Protein AF-A0A8D8FZ64-F1 (afdb_monomer_lite)

Structure (mmCIF, N/CA/C/O backbone):
data_AF-A0A8D8FZ64-F1
#
_entry.id   AF-A0A8D8FZ64-F1
#
loop_
_atom_site.group_PDB
_atom_site.id
_atom_site.type_symbol
_atom_site.label_atom_id
_atom_site.label_alt_id
_atom_site.label_comp_id
_atom_site.label_asym_id
_atom_site.label_entity_id
_atom_site.label_seq_id
_atom_site.pdbx_PDB_ins_code
_atom_site.Cartn_x
_atom_site.Cartn_y
_atom_site.Cartn_z
_atom_site.occupancy
_atom_site.B_iso_or_equiv
_atom_site.auth_seq_id
_atom_site.auth_comp_id
_atom_site.auth_asym_id
_atom_site.auth_atom_id
_atom_site.pdbx_PDB_model_num
ATOM 1 N N . MET A 1 1 ? -64.919 11.062 -60.524 1.00 50.34 1 MET A N 1
ATOM 2 C CA . MET A 1 1 ? -63.718 11.618 -59.864 1.00 50.34 1 MET A CA 1
ATOM 3 C C . MET A 1 1 ? -62.685 10.494 -59.751 1.00 50.34 1 MET A C 1
ATOM 5 O O . MET A 1 1 ? -62.795 9.665 -58.860 1.00 50.34 1 MET A O 1
ATOM 9 N N . LYS A 1 2 ? -61.794 10.337 -60.744 1.00 53.62 2 LYS A N 1
ATOM 10 C CA . LYS A 1 2 ? -60.829 9.220 -60.791 1.00 53.62 2 LYS A CA 1
ATOM 11 C C . LYS A 1 2 ? -59.649 9.558 -59.879 1.00 53.62 2 LYS A C 1
ATOM 13 O O . LYS A 1 2 ? -58.814 10.378 -60.246 1.00 53.62 2 LYS A O 1
ATOM 18 N N . LEU A 1 3 ? -59.607 8.970 -58.686 1.00 57.91 3 LEU A N 1
ATOM 19 C CA . LEU A 1 3 ? -58.434 9.055 -57.818 1.00 57.91 3 LEU A CA 1
ATOM 20 C C . LEU A 1 3 ? -57.277 8.340 -58.530 1.00 57.91 3 LEU A C 1
ATOM 22 O O . LEU A 1 3 ? -57.371 7.160 -58.863 1.00 57.91 3 LEU A O 1
ATOM 26 N N . ASN A 1 4 ? -56.224 9.090 -58.858 1.00 67.19 4 ASN A N 1
ATOM 27 C CA . ASN A 1 4 ? -55.071 8.575 -59.586 1.00 67.19 4 ASN A CA 1
ATOM 28 C C . ASN A 1 4 ? -54.330 7.561 -58.707 1.00 67.19 4 ASN A C 1
ATOM 30 O O . ASN A 1 4 ? -53.613 7.952 -57.790 1.00 67.19 4 ASN A O 1
ATOM 34 N N . LEU A 1 5 ? -54.471 6.270 -59.023 1.00 68.69 5 LEU A N 1
ATOM 35 C CA . LEU A 1 5 ? -53.880 5.140 -58.293 1.00 68.69 5 LEU A CA 1
ATOM 36 C C . LEU A 1 5 ? -52.376 5.325 -58.024 1.00 68.69 5 LEU A C 1
ATOM 38 O O . LEU A 1 5 ? -51.895 4.996 -56.947 1.00 68.69 5 LEU A O 1
ATOM 42 N N . ARG A 1 6 ? -51.662 5.947 -58.973 1.00 72.38 6 ARG A N 1
ATOM 43 C CA . ARG A 1 6 ? -50.235 6.291 -58.856 1.00 72.38 6 ARG A CA 1
ATOM 44 C C . ARG A 1 6 ? -49.946 7.306 -57.745 1.00 72.38 6 ARG A C 1
ATOM 46 O O . ARG A 1 6 ? -48.933 7.187 -57.067 1.00 72.38 6 ARG A O 1
ATOM 53 N N . SER A 1 7 ? -50.843 8.273 -57.549 1.00 75.12 7 SER A N 1
ATOM 54 C CA . SER A 1 7 ? -50.745 9.282 -56.489 1.00 75.12 7 SER A CA 1
ATOM 55 C C . SER A 1 7 ? -51.058 8.688 -55.119 1.00 75.12 7 SER A C 1
ATOM 57 O O . SER A 1 7 ? -50.481 9.105 -54.122 1.00 75.12 7 SER A O 1
ATOM 59 N N . THR A 1 8 ? -51.961 7.709 -55.049 1.00 80.62 8 THR A N 1
ATOM 60 C CA . THR A 1 8 ? -52.274 7.021 -53.791 1.00 80.62 8 THR A CA 1
ATOM 61 C C . THR A 1 8 ? -51.115 6.118 -53.372 1.00 80.62 8 THR A C 1
ATOM 63 O O . THR A 1 8 ? -50.715 6.138 -52.213 1.00 80.62 8 THR A O 1
ATOM 66 N N . THR A 1 9 ? -50.499 5.400 -54.318 1.00 83.44 9 THR A N 1
ATOM 67 C CA . THR A 1 9 ? -49.335 4.546 -54.032 1.00 83.44 9 THR A CA 1
ATOM 68 C C . THR A 1 9 ? -48.115 5.334 -53.568 1.00 83.44 9 THR A C 1
ATOM 70 O O . THR A 1 9 ? -47.432 4.892 -52.647 1.00 83.44 9 THR A O 1
ATOM 73 N N . THR A 1 10 ? -47.843 6.507 -54.150 1.00 85.06 10 THR A N 1
ATOM 74 C CA . THR A 1 10 ? -46.714 7.345 -53.716 1.00 85.06 10 THR A CA 1
ATOM 75 C C . THR A 1 10 ? -46.940 7.922 -52.324 1.00 85.06 10 THR A C 1
ATOM 77 O O . THR A 1 10 ? -46.022 7.897 -51.509 1.00 85.06 10 THR A O 1
ATOM 80 N N . VAL A 1 11 ? -48.159 8.368 -52.009 1.00 87.44 11 VAL A N 1
ATOM 81 C CA . VAL A 1 11 ? -48.507 8.850 -50.663 1.00 87.44 11 VAL A CA 1
ATOM 82 C C . VAL A 1 11 ? -48.391 7.726 -49.628 1.00 87.44 11 VAL A C 1
ATOM 84 O O . VAL A 1 11 ? -47.785 7.931 -48.579 1.00 87.44 11 VAL A O 1
ATOM 87 N N . CYS A 1 12 ? -48.878 6.519 -49.930 1.00 85.69 12 CYS A N 1
ATOM 88 C CA . CYS A 1 12 ? -48.728 5.365 -49.038 1.00 85.69 12 CYS A CA 1
ATOM 89 C C . CYS A 1 12 ? -47.256 4.979 -48.808 1.00 85.69 12 CYS A C 1
ATOM 91 O O . CYS A 1 12 ? -46.880 4.684 -47.676 1.00 85.69 12 CYS A O 1
ATOM 93 N N . LEU A 1 13 ? -46.414 5.021 -49.847 1.00 83.50 13 LEU A N 1
ATOM 94 C CA . LEU A 1 13 ? -44.973 4.757 -49.732 1.00 83.50 13 LEU A CA 1
ATOM 95 C C . LEU A 1 13 ? -44.257 5.797 -48.863 1.00 83.50 13 LEU A C 1
ATOM 97 O O . LEU A 1 13 ? -43.436 5.429 -48.028 1.00 83.50 13 LEU A O 1
ATOM 101 N N . LEU A 1 14 ? -44.588 7.082 -49.014 1.00 80.62 14 LEU A N 1
ATOM 102 C CA . LEU A 1 14 ? -44.011 8.147 -48.189 1.00 80.62 14 LEU A CA 1
ATOM 103 C C . LEU A 1 14 ? -44.432 8.021 -46.719 1.00 80.62 14 LEU A C 1
ATOM 105 O O . LEU A 1 14 ? -43.597 8.185 -45.835 1.00 80.62 14 LEU A O 1
ATOM 109 N N . ILE A 1 15 ? -45.689 7.658 -46.446 1.00 81.75 15 ILE A N 1
ATOM 110 C CA . ILE A 1 15 ? -46.172 7.408 -45.079 1.00 81.75 15 ILE A CA 1
ATOM 111 C C . ILE A 1 15 ? -45.450 6.205 -44.460 1.00 81.75 15 ILE A C 1
ATOM 113 O O . ILE A 1 15 ? -45.005 6.283 -43.319 1.00 81.75 15 ILE A O 1
ATOM 117 N N . LEU A 1 16 ? -45.266 5.116 -45.211 1.00 77.06 16 LEU A N 1
ATOM 118 C CA . LEU A 1 16 ? -44.511 3.951 -44.740 1.00 77.06 16 LEU A CA 1
ATOM 119 C C . LEU A 1 16 ? -43.049 4.299 -44.432 1.00 77.06 16 LEU A C 1
ATOM 121 O O . LEU A 1 16 ? -42.530 3.863 -43.410 1.00 77.06 16 LEU A O 1
ATOM 125 N N . LEU A 1 17 ? -42.400 5.128 -45.252 1.00 74.31 17 LEU A N 1
ATOM 126 C CA . LEU A 1 17 ? -41.027 5.580 -44.997 1.00 74.31 17 LEU A CA 1
ATOM 127 C C . LEU A 1 17 ? -40.912 6.428 -43.723 1.00 74.31 17 LEU A C 1
ATOM 129 O O . LEU A 1 17 ? -39.936 6.289 -42.990 1.00 74.31 17 LEU A O 1
ATOM 133 N N . VAL A 1 18 ? -41.916 7.258 -43.426 1.00 73.56 18 VAL A N 1
ATOM 134 C CA . VAL A 1 18 ? -41.963 8.045 -42.182 1.00 73.56 18 VAL A CA 1
ATOM 135 C C . VAL A 1 18 ? -42.205 7.146 -40.964 1.00 73.56 18 VAL A C 1
ATOM 137 O O . VAL A 1 18 ? -41.552 7.325 -39.941 1.00 73.56 18 VAL A O 1
ATOM 140 N N . LEU A 1 19 ? -43.078 6.138 -41.074 1.00 67.94 19 LEU A N 1
ATOM 141 C CA . LEU A 1 19 ? -43.367 5.201 -39.978 1.00 67.94 19 LEU A CA 1
ATOM 142 C C . LEU A 1 19 ? -42.198 4.252 -39.660 1.00 67.94 19 LEU A C 1
ATOM 144 O O . LEU A 1 19 ? -42.064 3.809 -38.522 1.00 67.94 19 LEU A O 1
ATOM 148 N N . VAL A 1 20 ? -41.339 3.952 -40.638 1.00 66.88 20 VAL A N 1
ATOM 149 C CA . VAL A 1 20 ? -40.131 3.122 -40.449 1.00 66.88 20 VAL A CA 1
ATOM 150 C C . VAL A 1 20 ? -38.944 3.949 -39.910 1.00 66.88 20 VAL A C 1
ATOM 152 O O . VAL A 1 20 ? -37.933 3.387 -39.492 1.00 66.88 20 VAL A O 1
ATOM 155 N N . GLY A 1 21 ? -39.056 5.282 -39.876 1.00 61.53 21 GLY A N 1
ATOM 156 C CA . GLY A 1 21 ? -37.941 6.200 -39.633 1.00 61.53 21 GLY A CA 1
ATOM 157 C C . GLY A 1 21 ? -37.506 6.436 -38.182 1.00 61.53 21 GLY A C 1
ATOM 158 O O . GLY A 1 21 ? -36.487 7.094 -37.997 1.00 61.53 21 GLY A O 1
ATOM 159 N N . ASP A 1 22 ? -38.205 5.933 -37.156 1.00 60.56 22 ASP A N 1
ATOM 160 C CA . ASP A 1 22 ? -38.021 6.464 -35.788 1.00 60.56 22 ASP A CA 1
ATOM 161 C C . ASP A 1 22 ? -37.691 5.439 -34.693 1.00 60.56 22 ASP A C 1
ATOM 163 O O . ASP A 1 22 ? -38.096 5.558 -33.537 1.00 60.56 22 ASP A O 1
ATOM 167 N N . SER A 1 23 ? -36.891 4.421 -35.015 1.00 58.78 23 SER A N 1
ATOM 168 C CA . SER A 1 23 ? -36.375 3.498 -33.996 1.00 58.78 23 SER A CA 1
ATOM 169 C C . SER A 1 23 ? -34.854 3.524 -33.875 1.00 58.78 23 SER A C 1
ATOM 171 O O . SER A 1 23 ? -34.212 2.479 -33.757 1.00 58.78 23 SER A O 1
ATOM 173 N N . MET A 1 24 ? -34.248 4.713 -33.826 1.00 58.59 24 MET A N 1
ATOM 174 C CA . MET A 1 24 ? -32.955 4.841 -33.148 1.00 58.59 24 MET A CA 1
ATOM 175 C C . MET A 1 24 ? -33.215 4.881 -31.645 1.00 58.59 24 MET A C 1
ATOM 177 O O . MET A 1 24 ? -33.285 5.935 -31.015 1.00 58.59 24 MET A O 1
ATOM 181 N N . ALA A 1 25 ? -33.387 3.686 -31.076 1.00 56.25 25 ALA A N 1
ATOM 182 C CA . ALA A 1 25 ? -33.400 3.467 -29.643 1.00 56.25 25 ALA A CA 1
ATOM 183 C C . ALA A 1 25 ? -32.185 4.176 -29.035 1.00 56.25 25 ALA A C 1
ATOM 185 O O . ALA A 1 25 ? -31.040 3.750 -29.211 1.00 56.25 25 ALA A O 1
ATOM 186 N N . ARG A 1 26 ? -32.438 5.274 -28.316 1.00 58.62 26 ARG A N 1
ATOM 187 C CA . ARG A 1 26 ? -31.454 5.929 -27.460 1.00 58.62 26 ARG A CA 1
ATOM 188 C C . ARG A 1 26 ? -31.107 4.940 -26.350 1.00 58.62 26 ARG A C 1
ATOM 190 O O . ARG A 1 26 ? -31.663 5.000 -25.259 1.00 58.62 26 ARG A O 1
ATOM 197 N N . ARG A 1 27 ? -30.204 3.993 -26.625 1.00 60.69 27 ARG A N 1
ATOM 198 C CA . ARG A 1 27 ? -29.497 3.249 -25.584 1.00 60.69 27 ARG A CA 1
ATOM 199 C C . ARG A 1 27 ? -28.735 4.299 -24.795 1.00 60.69 27 ARG A C 1
ATOM 201 O O . ARG A 1 27 ? -27.665 4.738 -25.212 1.00 60.69 27 ARG A O 1
ATOM 208 N N . GLY A 1 28 ? -29.337 4.750 -23.696 1.00 57.91 28 GLY A N 1
ATOM 209 C CA . GLY A 1 28 ? -28.666 5.559 -22.697 1.00 57.91 28 GLY A CA 1
ATOM 210 C C . GLY A 1 28 ? -27.356 4.861 -22.379 1.00 57.91 28 GLY A C 1
ATOM 211 O O . GLY A 1 28 ? -27.346 3.736 -21.880 1.00 57.91 28 GLY A O 1
ATOM 212 N N . ARG A 1 29 ? -26.246 5.485 -22.771 1.00 59.88 29 ARG A N 1
ATOM 213 C CA . ARG A 1 29 ? -24.912 5.006 -22.449 1.00 59.88 29 ARG A CA 1
ATOM 214 C C . ARG A 1 29 ? -24.831 5.068 -20.934 1.00 59.88 29 ARG A C 1
ATOM 216 O O . ARG A 1 29 ? -24.689 6.158 -20.384 1.00 59.88 29 ARG A O 1
ATOM 223 N N . ALA A 1 30 ? -25.004 3.924 -20.268 1.00 57.16 30 ALA A N 1
ATOM 224 C CA . ALA A 1 30 ? -24.743 3.806 -18.845 1.00 57.16 30 ALA A CA 1
ATOM 225 C C . ALA A 1 30 ? -23.376 4.447 -18.622 1.00 57.16 30 ALA A C 1
ATOM 227 O O . ALA A 1 30 ? -22.391 4.047 -19.252 1.00 57.16 30 ALA A O 1
ATOM 228 N N . ARG A 1 31 ? -23.355 5.535 -17.848 1.00 58.19 31 ARG A N 1
ATOM 229 C CA . ARG A 1 31 ? -22.141 6.274 -17.528 1.00 58.19 31 ARG A CA 1
ATOM 230 C C . ARG A 1 31 ?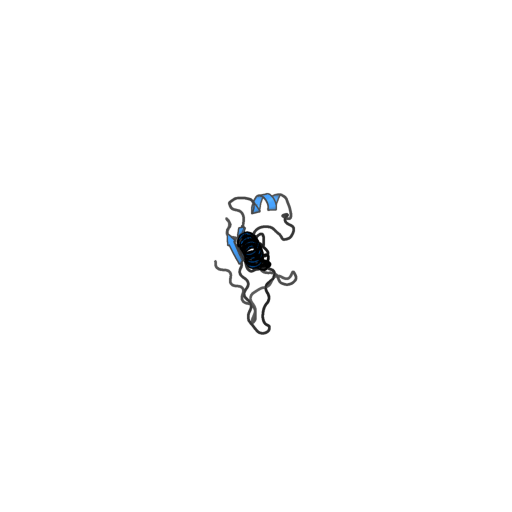 -21.253 5.262 -16.825 1.00 58.19 31 ARG A C 1
ATOM 232 O O . ARG A 1 31 ? -21.510 4.920 -15.675 1.00 58.19 31 ARG A O 1
ATOM 239 N N . GLY A 1 32 ? -20.315 4.681 -17.575 1.00 54.78 32 GLY A N 1
ATOM 240 C CA . GLY A 1 32 ? -19.408 3.674 -17.056 1.00 54.78 32 GLY A CA 1
ATOM 241 C C . GLY A 1 32 ? -18.796 4.269 -15.806 1.00 54.78 32 GLY A C 1
ATOM 242 O O . GLY A 1 32 ? -18.215 5.351 -15.882 1.00 54.78 32 GLY A O 1
ATOM 243 N N . ARG A 1 33 ? -19.032 3.628 -14.658 1.00 57.50 33 ARG A N 1
ATOM 244 C CA . ARG A 1 33 ? -18.442 4.019 -13.381 1.00 57.50 33 ARG A CA 1
ATOM 245 C C . ARG A 1 33 ? -16.952 4.149 -13.657 1.00 57.50 33 ARG A C 1
ATOM 247 O O . ARG A 1 33 ? -16.319 3.139 -13.969 1.00 57.50 33 ARG A O 1
ATOM 254 N N . THR A 1 34 ? -16.433 5.379 -13.675 1.00 55.50 34 THR A N 1
ATOM 255 C CA . THR A 1 34 ? -15.010 5.629 -13.882 1.00 55.50 34 THR A CA 1
ATOM 256 C C . THR A 1 34 ? -14.323 4.868 -12.769 1.00 55.50 34 THR A C 1
ATOM 258 O O . THR A 1 34 ? -14.375 5.285 -11.616 1.00 55.50 34 THR A O 1
ATOM 261 N N . LYS A 1 35 ? -13.776 3.688 -13.077 1.00 54.00 35 LYS A N 1
ATOM 262 C CA . LYS A 1 35 ? -12.912 3.000 -12.134 1.00 54.00 35 LYS A CA 1
ATOM 263 C C . LYS A 1 35 ? -11.750 3.951 -11.951 1.00 54.00 35 LYS A C 1
ATOM 265 O O . LYS A 1 35 ? -10.989 4.157 -12.895 1.00 54.00 35 LYS A O 1
ATOM 270 N N . SER A 1 36 ? -11.702 4.593 -10.787 1.00 54.81 36 SER A N 1
ATOM 271 C CA . SER A 1 36 ? -10.532 5.311 -10.316 1.00 54.81 36 SER A CA 1
ATOM 272 C C . SER A 1 36 ? -9.364 4.354 -10.501 1.00 54.81 36 SER A C 1
ATOM 274 O O . SER A 1 36 ? -9.258 3.326 -9.833 1.00 54.81 36 SER A O 1
ATOM 276 N N . ARG A 1 37 ? -8.571 4.586 -11.544 1.00 57.19 37 ARG A N 1
ATOM 277 C CA . ARG A 1 37 ? -7.453 3.718 -11.873 1.00 57.19 37 ARG A CA 1
ATOM 278 C C . ARG A 1 37 ? -6.334 4.196 -10.967 1.00 57.19 37 ARG A C 1
ATOM 280 O O . ARG A 1 37 ? -5.527 5.020 -11.377 1.00 57.19 37 ARG A O 1
ATOM 287 N N . MET A 1 38 ? -6.376 3.762 -9.707 1.00 60.56 38 MET A N 1
ATOM 288 C CA . MET A 1 38 ? -5.330 4.050 -8.735 1.00 60.56 38 MET A CA 1
ATOM 289 C C . MET A 1 38 ? -3.991 3.708 -9.386 1.00 60.56 38 MET A C 1
ATOM 291 O O . MET A 1 38 ? -3.790 2.582 -9.850 1.00 60.56 38 MET A O 1
ATOM 295 N N . GLN A 1 39 ? -3.097 4.688 -9.476 1.00 63.56 39 GLN A N 1
ATOM 296 C CA . GLN A 1 39 ? -1.755 4.453 -9.981 1.00 63.56 39 GLN A CA 1
ATOM 297 C C . GLN A 1 39 ? -0.960 3.758 -8.876 1.00 63.56 39 GLN A C 1
ATOM 299 O O . GLN A 1 39 ? -0.291 4.392 -8.066 1.00 63.56 39 GLN A O 1
ATOM 304 N N . ILE A 1 40 ? -1.092 2.434 -8.811 1.00 70.62 40 ILE A N 1
ATOM 305 C CA . ILE A 1 40 ? -0.319 1.599 -7.895 1.00 70.62 40 ILE A CA 1
ATOM 306 C C . ILE A 1 40 ? 1.166 1.814 -8.218 1.00 70.62 40 ILE A C 1
ATOM 308 O O . ILE A 1 40 ? 1.605 1.537 -9.334 1.00 70.62 40 ILE A O 1
ATOM 312 N N . GLY A 1 41 ? 1.924 2.330 -7.248 1.00 65.31 41 GLY A N 1
ATOM 313 C CA . GLY A 1 41 ? 3.377 2.489 -7.349 1.00 65.31 41 GLY A CA 1
ATOM 314 C C . GLY A 1 41 ? 3.898 3.925 -7.345 1.00 65.31 41 GLY A C 1
ATOM 315 O O . GLY A 1 41 ? 5.106 4.089 -7.189 1.00 65.31 41 GLY A O 1
ATOM 316 N N . LEU A 1 42 ? 3.038 4.947 -7.450 1.00 70.50 42 LEU A N 1
ATOM 317 C CA . LEU A 1 42 ? 3.437 6.334 -7.184 1.00 70.50 42 LEU A CA 1
ATOM 318 C C . LEU A 1 42 ? 2.824 6.838 -5.870 1.00 70.50 42 LEU A C 1
ATOM 320 O O . LEU A 1 42 ? 1.717 6.426 -5.511 1.00 70.50 42 LEU A O 1
ATOM 324 N N . PRO A 1 43 ? 3.514 7.741 -5.152 1.00 70.69 43 PRO A N 1
ATOM 325 C CA . PRO A 1 43 ? 2.900 8.472 -4.050 1.00 70.69 43 PRO A CA 1
ATOM 326 C C . PRO A 1 43 ? 1.704 9.285 -4.559 1.00 70.69 43 PRO A C 1
ATOM 328 O O . PRO A 1 43 ? 1.641 9.638 -5.736 1.00 70.69 43 PRO A O 1
ATOM 331 N N . ILE A 1 44 ? 0.774 9.632 -3.663 1.00 68.31 44 ILE A N 1
ATOM 332 C CA . ILE A 1 44 ? -0.430 10.423 -3.996 1.00 68.31 44 ILE A CA 1
ATOM 333 C C . ILE A 1 44 ? -0.057 11.736 -4.711 1.00 68.31 44 ILE A C 1
ATOM 335 O O . ILE A 1 44 ? -0.773 12.198 -5.592 1.00 68.31 44 ILE A O 1
ATOM 339 N N . THR A 1 45 ? 1.102 12.305 -4.372 1.00 75.69 45 THR A N 1
ATOM 340 C CA . THR A 1 45 ? 1.673 13.519 -4.974 1.00 75.69 45 THR A CA 1
ATOM 341 C C . THR A 1 45 ? 2.181 13.332 -6.408 1.00 75.69 45 THR A C 1
ATOM 343 O O . THR A 1 45 ? 2.474 14.315 -7.083 1.00 75.69 45 THR A O 1
ATOM 346 N N . GLY A 1 46 ? 2.359 12.093 -6.874 1.00 77.06 46 GLY A N 1
ATOM 347 C CA . GLY A 1 46 ? 2.981 11.769 -8.160 1.00 77.06 46 GLY A CA 1
ATOM 348 C C . GLY A 1 46 ? 4.497 12.014 -8.221 1.00 77.06 46 GLY A C 1
ATOM 349 O O . GLY A 1 46 ? 5.091 11.860 -9.288 1.00 77.06 46 GLY A O 1
ATOM 350 N N . LYS A 1 47 ? 5.132 12.400 -7.106 1.00 80.62 47 LYS A N 1
ATOM 351 C CA . LYS A 1 47 ? 6.573 12.675 -6.991 1.00 80.62 47 LYS A CA 1
ATOM 352 C C . LYS A 1 47 ? 7.143 12.036 -5.733 1.00 80.62 47 LYS A C 1
ATOM 354 O O . LYS A 1 47 ? 6.536 12.165 -4.667 1.00 80.62 47 LYS A O 1
ATOM 359 N N . TYR A 1 48 ? 8.293 11.376 -5.849 1.00 85.81 48 TYR A N 1
ATOM 360 C CA . TYR A 1 48 ? 9.014 10.895 -4.676 1.00 85.81 48 TYR A CA 1
ATOM 361 C C . TYR A 1 48 ? 9.629 12.074 -3.907 1.00 85.81 48 TYR A C 1
ATOM 363 O O . TYR A 1 48 ? 9.664 13.207 -4.390 1.00 85.81 48 TYR A O 1
ATOM 371 N N . ARG A 1 49 ? 10.030 11.821 -2.658 1.00 86.56 49 ARG A N 1
ATOM 372 C CA . ARG A 1 49 ? 10.465 12.860 -1.714 1.00 86.56 49 ARG A CA 1
ATOM 373 C C . ARG A 1 49 ? 11.760 13.557 -2.154 1.00 86.56 49 ARG A C 1
ATOM 375 O O . ARG A 1 49 ? 11.919 14.746 -1.890 1.00 86.56 49 ARG A O 1
ATOM 382 N N . ASP A 1 50 ? 12.650 12.823 -2.813 1.00 92.56 50 ASP A N 1
ATOM 383 C CA . ASP A 1 50 ? 14.002 13.236 -3.184 1.00 92.56 50 ASP A CA 1
ATOM 384 C C . ASP A 1 50 ? 14.516 12.425 -4.399 1.00 92.56 50 ASP A C 1
ATOM 386 O O . ASP A 1 50 ? 13.952 11.370 -4.717 1.00 92.56 50 ASP A O 1
ATOM 390 N N . PRO A 1 51 ? 15.579 12.894 -5.089 1.00 92.56 51 PRO A N 1
ATOM 391 C CA . PRO A 1 51 ? 16.119 12.224 -6.278 1.00 92.56 51 PRO A CA 1
ATOM 392 C C . PRO A 1 51 ? 16.673 10.815 -6.020 1.00 92.56 51 PRO A C 1
ATOM 394 O O . PRO A 1 51 ? 16.697 9.982 -6.925 1.00 92.56 51 PRO A O 1
ATOM 397 N N . GLU A 1 52 ? 17.122 10.530 -4.796 1.00 93.19 52 GLU A N 1
ATOM 398 C CA . GLU A 1 52 ? 17.621 9.205 -4.420 1.00 93.19 52 GLU A CA 1
ATOM 399 C C . GLU A 1 52 ? 16.469 8.194 -4.360 1.00 93.19 52 GLU A C 1
ATOM 401 O O . GLU A 1 52 ? 16.548 7.102 -4.930 1.00 93.19 52 GLU A O 1
ATOM 406 N N . SER A 1 53 ? 15.346 8.598 -3.769 1.00 90.75 53 SER A N 1
ATOM 407 C CA . SER A 1 53 ? 14.100 7.838 -3.783 1.00 90.75 53 SER A CA 1
ATOM 408 C C . SER A 1 53 ? 13.610 7.594 -5.211 1.00 90.75 53 SER A C 1
ATOM 410 O O . SER A 1 53 ? 13.244 6.462 -5.540 1.00 90.75 53 SER A O 1
ATOM 412 N N . ASP A 1 54 ? 13.640 8.616 -6.077 1.00 89.56 54 ASP A N 1
ATOM 413 C CA . ASP A 1 54 ? 13.306 8.464 -7.501 1.00 89.56 54 ASP A CA 1
ATOM 414 C C . ASP A 1 54 ? 14.156 7.355 -8.140 1.00 89.56 54 ASP A C 1
ATOM 416 O O . ASP A 1 54 ? 13.625 6.465 -8.809 1.00 89.56 54 ASP A O 1
ATOM 420 N N . GLN A 1 55 ? 15.472 7.374 -7.922 1.00 92.06 55 GLN A N 1
ATOM 421 C CA . GLN A 1 55 ? 16.382 6.366 -8.461 1.00 92.06 55 GLN A CA 1
ATOM 422 C C . GLN A 1 55 ? 16.098 4.970 -7.889 1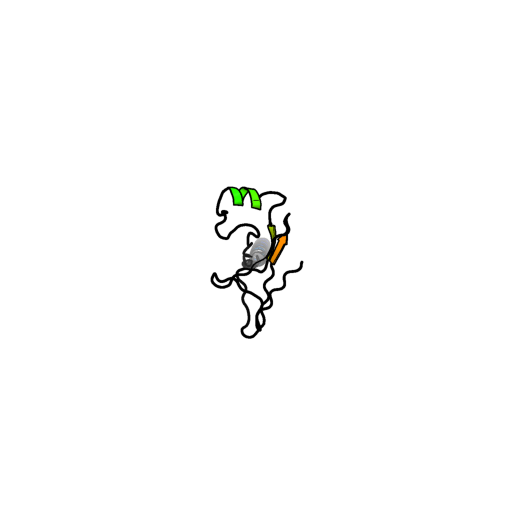.00 92.06 55 GLN A C 1
ATOM 424 O O . GLN A 1 55 ? 16.093 3.988 -8.634 1.00 92.06 55 GLN A O 1
ATOM 429 N N . TYR A 1 56 ? 15.830 4.861 -6.587 1.00 91.75 56 TYR A N 1
ATOM 430 C CA . TYR A 1 56 ? 15.539 3.590 -5.929 1.00 91.75 56 TYR A CA 1
ATOM 431 C C . TYR A 1 56 ? 14.243 2.951 -6.446 1.00 91.75 56 TYR A C 1
ATOM 433 O O . TYR A 1 56 ? 14.265 1.830 -6.956 1.00 91.75 56 TYR A O 1
ATOM 441 N N . TYR A 1 57 ? 13.109 3.648 -6.362 1.00 89.00 57 TYR A N 1
ATOM 442 C CA . TYR A 1 57 ? 11.805 3.062 -6.696 1.00 89.00 57 TYR A CA 1
ATOM 443 C C . TYR A 1 57 ? 11.623 2.812 -8.200 1.00 89.00 57 TYR A C 1
ATOM 445 O O . TYR A 1 57 ? 10.921 1.871 -8.602 1.00 89.00 57 TYR A O 1
ATOM 453 N N . ASN A 1 58 ?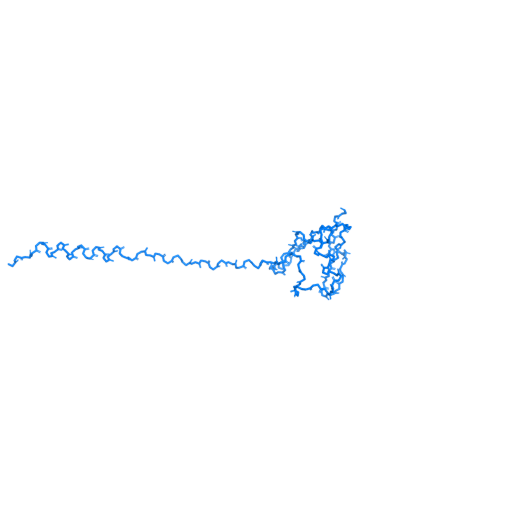 12.284 3.608 -9.047 1.00 88.94 58 ASN A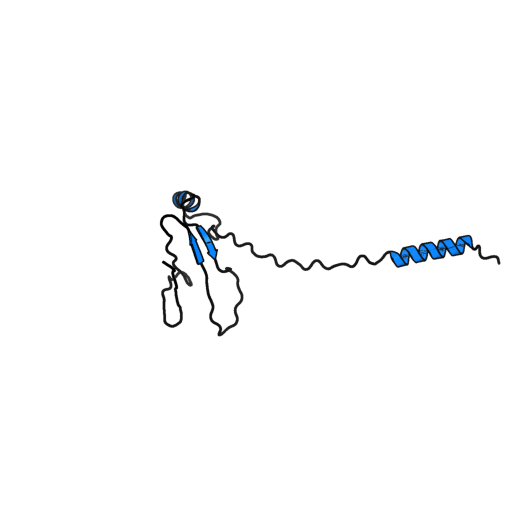 N 1
ATOM 454 C CA . ASN A 1 58 ? 12.235 3.420 -10.496 1.00 88.94 58 ASN A CA 1
ATOM 455 C C . ASN A 1 58 ? 13.201 2.342 -11.005 1.00 88.94 58 ASN A C 1
ATOM 457 O O . ASN A 1 58 ? 12.995 1.848 -12.113 1.00 88.94 58 ASN A O 1
ATOM 461 N N . ASN A 1 59 ? 14.187 1.903 -10.216 1.00 91.88 59 ASN A N 1
ATOM 462 C CA . ASN A 1 59 ? 15.065 0.811 -10.637 1.00 91.88 59 ASN A CA 1
ATOM 463 C C . ASN A 1 59 ? 14.330 -0.557 -10.681 1.00 91.88 59 ASN A C 1
ATOM 465 O O . ASN A 1 59 ? 13.203 -0.711 -10.193 1.00 91.88 59 ASN A O 1
ATOM 469 N N . ASN A 1 60 ? 14.965 -1.561 -11.299 1.00 91.88 60 ASN A N 1
ATOM 470 C CA . ASN A 1 60 ? 14.398 -2.909 -11.472 1.00 91.88 60 ASN A CA 1
ATOM 471 C C . ASN A 1 60 ? 14.292 -3.718 -10.164 1.00 91.88 60 ASN A C 1
ATOM 473 O O . ASN A 1 60 ? 13.358 -4.501 -10.005 1.00 91.88 60 ASN A O 1
ATOM 477 N N . ASN A 1 61 ? 15.221 -3.502 -9.235 1.00 93.56 61 ASN A N 1
ATOM 478 C CA . ASN A 1 61 ? 15.304 -4.128 -7.913 1.00 93.56 61 ASN A CA 1
ATOM 479 C C . ASN A 1 61 ? 14.526 -3.352 -6.831 1.00 93.56 61 ASN A C 1
ATOM 481 O O . ASN A 1 61 ? 14.364 -3.847 -5.718 1.00 93.56 61 ASN A O 1
ATOM 485 N N . GLY A 1 62 ? 14.049 -2.146 -7.141 1.00 92.19 62 GLY A N 1
ATOM 486 C CA . GLY A 1 62 ? 13.364 -1.255 -6.218 1.00 92.19 62 GLY A CA 1
ATOM 487 C C . GLY A 1 62 ? 12.068 -1.859 -5.701 1.00 92.19 62 GLY A C 1
ATOM 488 O O . GLY A 1 62 ? 11.441 -2.698 -6.358 1.00 92.19 62 GLY A O 1
ATOM 489 N N . ALA A 1 63 ? 11.649 -1.413 -4.520 1.00 92.25 63 ALA A N 1
ATOM 490 C CA . ALA A 1 63 ? 10.377 -1.832 -3.959 1.00 92.25 63 ALA A CA 1
ATOM 491 C C . ALA A 1 63 ? 9.215 -1.372 -4.858 1.00 92.25 63 ALA A C 1
ATOM 493 O O . ALA A 1 63 ? 9.097 -0.198 -5.200 1.00 92.25 63 ALA A O 1
ATOM 494 N N . LYS A 1 64 ? 8.334 -2.291 -5.252 1.00 91.19 64 LYS A N 1
ATOM 495 C CA . LYS A 1 64 ? 7.147 -2.002 -6.065 1.00 91.19 64 LYS A CA 1
ATOM 496 C C . LYS A 1 64 ? 5.941 -2.695 -5.461 1.00 91.19 64 LYS A C 1
ATOM 498 O O . LYS A 1 64 ? 5.947 -3.915 -5.290 1.00 91.19 64 LYS A O 1
ATOM 503 N N . ILE A 1 65 ? 4.898 -1.922 -5.179 1.00 90.81 65 ILE A N 1
ATOM 504 C CA . ILE A 1 65 ? 3.593 -2.461 -4.794 1.00 90.81 65 ILE A CA 1
ATOM 505 C C . ILE A 1 65 ? 2.981 -3.099 -6.043 1.00 90.81 65 ILE A C 1
ATOM 507 O O . ILE A 1 65 ? 2.866 -2.456 -7.083 1.00 90.81 65 ILE A O 1
ATOM 511 N N . THR A 1 66 ? 2.635 -4.378 -5.963 1.00 90.06 66 THR A N 1
ATOM 512 C CA . THR A 1 66 ? 2.033 -5.138 -7.068 1.00 90.06 66 THR A CA 1
ATOM 513 C C . THR A 1 66 ? 0.528 -5.287 -6.903 1.00 90.06 66 THR A C 1
ATOM 515 O O . THR A 1 66 ? -0.183 -5.422 -7.897 1.00 90.06 66 THR A O 1
ATOM 518 N N . LEU A 1 67 ? 0.037 -5.244 -5.663 1.00 87.88 67 LEU A N 1
ATOM 519 C CA . LEU A 1 67 ? -1.378 -5.353 -5.335 1.00 87.88 67 LEU A CA 1
ATOM 520 C C . LEU A 1 67 ? -1.673 -4.576 -4.053 1.00 87.88 67 LEU A C 1
ATOM 522 O O . LEU A 1 67 ? -0.937 -4.694 -3.076 1.00 87.88 67 LEU A O 1
ATOM 526 N N . ALA A 1 68 ? -2.756 -3.805 -4.046 1.00 88.81 68 ALA A N 1
ATOM 527 C CA . ALA A 1 68 ? -3.216 -3.079 -2.869 1.00 88.81 68 ALA A CA 1
ATOM 528 C C . ALA A 1 68 ? -4.746 -2.982 -2.840 1.00 88.81 68 ALA A C 1
ATOM 530 O O . ALA A 1 68 ? -5.397 -3.046 -3.889 1.00 88.81 68 ALA A O 1
ATOM 531 N N . SER A 1 69 ? -5.312 -2.813 -1.644 1.00 86.94 69 SER A N 1
ATOM 532 C CA . SER A 1 69 ? -6.720 -2.442 -1.478 1.00 86.94 69 SER A CA 1
ATOM 533 C C . SER A 1 69 ? -7.021 -1.082 -2.115 1.00 86.94 69 SER A C 1
ATOM 535 O O . SER A 1 69 ? -6.160 -0.208 -2.196 1.00 86.94 69 SER A O 1
ATOM 537 N N . HIS A 1 70 ? -8.270 -0.900 -2.546 1.00 80.06 70 HIS A N 1
ATOM 538 C CA . HIS A 1 70 ? -8.751 0.373 -3.081 1.00 80.06 70 HIS A CA 1
ATOM 539 C C . HIS A 1 70 ? -8.753 1.453 -1.988 1.00 80.06 70 HIS A C 1
ATOM 541 O O . HIS A 1 70 ? -9.096 1.158 -0.843 1.00 80.06 70 HIS A O 1
ATOM 547 N N . PHE A 1 71 ? -8.388 2.691 -2.335 1.00 72.38 71 PHE A N 1
ATOM 548 C CA . PHE A 1 71 ? -8.296 3.787 -1.360 1.00 72.38 71 PHE A CA 1
ATOM 549 C C . PHE A 1 71 ? -9.666 4.355 -0.954 1.00 72.38 71 PHE A C 1
ATOM 551 O O . PHE A 1 71 ? -9.840 4.773 0.185 1.00 72.38 71 PHE A O 1
ATOM 558 N N . ASP A 1 72 ? -10.643 4.336 -1.862 1.00 76.00 72 ASP A N 1
ATOM 559 C CA . ASP A 1 72 ? -12.048 4.676 -1.629 1.00 76.00 72 ASP A CA 1
ATOM 560 C C . ASP A 1 72 ? -12.926 3.426 -1.790 1.00 76.00 72 ASP A C 1
ATOM 562 O O . ASP A 1 72 ? -13.289 3.012 -2.892 1.00 76.00 72 ASP A O 1
ATOM 566 N N . TYR A 1 73 ? -13.250 2.787 -0.666 1.00 81.00 73 TYR A N 1
ATOM 567 C CA . TYR A 1 73 ? -14.196 1.676 -0.628 1.00 81.00 73 TYR A CA 1
ATOM 568 C C . TYR A 1 73 ? -15.205 1.883 0.500 1.00 81.00 73 TYR A C 1
ATOM 570 O O . TYR A 1 73 ? -14.839 2.264 1.611 1.00 81.00 73 TYR A O 1
ATOM 578 N N . GLU A 1 74 ? -16.480 1.643 0.204 1.00 85.50 74 GLU A N 1
ATOM 579 C CA . GLU A 1 74 ? -17.579 1.762 1.162 1.00 85.50 74 GLU A CA 1
ATOM 580 C C . GLU A 1 74 ? -17.751 0.446 1.930 1.00 85.50 74 GLU A C 1
ATOM 582 O O . GLU A 1 74 ? -17.725 -0.637 1.341 1.00 85.50 74 GLU A O 1
ATOM 587 N N . TYR A 1 75 ? -17.952 0.533 3.245 1.00 85.88 75 TYR A N 1
ATOM 588 C CA . TYR A 1 75 ? -18.128 -0.627 4.120 1.00 85.88 75 TYR A CA 1
ATOM 589 C C . TYR A 1 75 ? -19.369 -0.479 4.998 1.00 85.88 75 TYR A C 1
ATOM 591 O O . TYR A 1 75 ? -19.756 0.625 5.379 1.00 85.88 75 TYR A O 1
ATOM 599 N N . VAL A 1 76 ? -19.976 -1.615 5.345 1.00 91.38 76 VAL A N 1
ATOM 600 C CA . VAL A 1 76 ? -21.117 -1.679 6.266 1.00 91.38 76 VAL A CA 1
ATOM 601 C C . VAL A 1 76 ? -20.613 -1.659 7.709 1.00 91.38 76 VAL A C 1
ATOM 603 O O . VAL A 1 76 ? -19.671 -2.373 8.059 1.00 91.38 76 VAL A O 1
ATOM 606 N N . LEU A 1 77 ? -21.260 -0.857 8.557 1.00 92.12 77 LEU A N 1
ATOM 607 C CA . LEU A 1 77 ? -20.932 -0.770 9.981 1.00 92.12 77 LEU A CA 1
ATOM 608 C C . LEU A 1 77 ? -21.100 -2.125 10.686 1.00 92.12 77 LEU A C 1
ATOM 610 O O . LEU A 1 77 ? -21.994 -2.902 10.365 1.00 92.12 77 LEU A O 1
ATOM 614 N N . GLY A 1 78 ? -20.233 -2.397 11.663 1.00 90.88 78 GLY A N 1
ATOM 615 C CA . GLY A 1 78 ? -20.251 -3.638 12.447 1.00 90.88 78 GLY A CA 1
ATOM 616 C C . GLY A 1 78 ? -19.551 -4.835 11.791 1.00 90.88 78 GLY A C 1
ATOM 617 O O . GLY A 1 78 ? -19.375 -5.859 12.447 1.00 90.88 78 GLY A O 1
ATOM 618 N N . HIS A 1 79 ? -19.097 -4.719 10.540 1.00 90.19 79 HIS A N 1
ATOM 619 C CA . HIS A 1 79 ? -18.338 -5.772 9.862 1.00 90.19 79 HIS A CA 1
ATOM 620 C C . H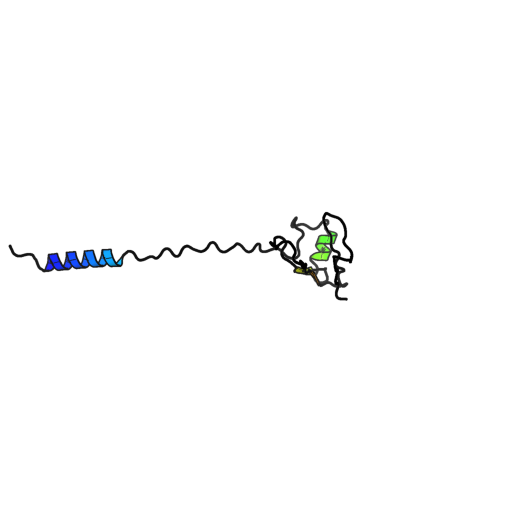IS A 1 79 ? -16.822 -5.569 9.962 1.00 90.19 79 HIS A C 1
ATOM 622 O O . HIS A 1 79 ? -16.320 -4.451 10.071 1.00 90.19 79 HIS A O 1
ATOM 628 N N . LYS A 1 80 ? -16.079 -6.681 9.891 1.00 89.06 80 LYS A N 1
ATOM 629 C CA . LYS A 1 80 ? -14.615 -6.660 9.786 1.00 89.06 80 LYS A CA 1
ATOM 630 C C . LYS A 1 80 ? -14.197 -6.163 8.403 1.00 89.06 80 LYS A C 1
ATOM 632 O O . LYS A 1 80 ? -14.768 -6.580 7.397 1.00 89.06 80 LYS A O 1
ATOM 637 N N . ILE A 1 81 ? -13.161 -5.332 8.370 1.00 89.38 81 ILE A N 1
ATOM 638 C CA . ILE A 1 81 ? -12.533 -4.832 7.145 1.00 89.38 81 ILE A CA 1
ATOM 639 C C . ILE A 1 81 ? -11.139 -5.440 6.988 1.00 89.38 81 ILE A C 1
ATOM 641 O O . ILE A 1 81 ? -10.463 -5.711 7.980 1.00 89.38 81 ILE A O 1
ATOM 645 N N . ALA A 1 82 ? -10.716 -5.658 5.744 1.00 87.94 82 ALA A N 1
ATOM 646 C CA . ALA A 1 82 ? -9.407 -6.213 5.424 1.00 87.94 82 ALA A CA 1
ATOM 647 C C . ALA A 1 82 ? -8.687 -5.323 4.407 1.00 87.94 82 ALA A C 1
ATOM 649 O O . ALA A 1 82 ? -9.216 -5.032 3.332 1.00 87.94 82 ALA A O 1
ATOM 650 N N . PHE A 1 83 ? -7.462 -4.924 4.745 1.00 89.19 83 PHE A N 1
ATOM 651 C CA . PHE A 1 83 ? -6.573 -4.199 3.846 1.00 89.19 83 PHE A CA 1
ATOM 652 C C . PHE A 1 83 ? -5.461 -5.124 3.362 1.00 89.19 83 PHE A C 1
ATOM 654 O O . PHE A 1 83 ? -4.860 -5.857 4.145 1.00 89.19 83 PHE A O 1
ATOM 661 N N . LEU A 1 84 ? -5.202 -5.093 2.059 1.00 90.19 84 LEU A N 1
ATOM 662 C CA . LEU A 1 84 ? -4.179 -5.884 1.399 1.00 90.19 84 LEU A CA 1
ATOM 663 C C . LEU A 1 84 ? -3.093 -4.956 0.863 1.00 90.19 84 LEU A C 1
ATOM 665 O O . LEU A 1 84 ? -3.390 -3.914 0.280 1.00 90.19 84 LEU A O 1
ATOM 669 N N . CYS A 1 85 ? -1.842 -5.373 1.021 1.00 90.81 85 CYS A N 1
ATOM 670 C CA . CYS A 1 85 ? -0.692 -4.793 0.349 1.00 90.81 85 CYS A CA 1
ATOM 671 C C . CYS A 1 85 ? 0.288 -5.921 0.024 1.00 90.81 85 CYS A C 1
ATOM 673 O O . CYS A 1 85 ? 0.657 -6.703 0.899 1.00 90.81 85 CYS A O 1
ATOM 675 N N . VAL A 1 86 ? 0.687 -6.015 -1.238 1.00 91.38 86 VAL A N 1
ATOM 676 C CA . VAL A 1 86 ? 1.716 -6.935 -1.716 1.00 91.38 86 VAL A CA 1
ATOM 677 C C . VAL A 1 86 ? 2.770 -6.101 -2.415 1.00 91.38 86 VAL A C 1
ATOM 679 O O . VAL A 1 86 ? 2.460 -5.329 -3.324 1.00 91.38 86 VAL A O 1
ATOM 682 N N . ALA A 1 87 ? 4.017 -6.266 -1.991 1.00 92.31 87 ALA A N 1
ATOM 683 C CA . ALA A 1 87 ? 5.157 -5.573 -2.560 1.00 92.31 87 ALA A CA 1
ATOM 684 C C . ALA A 1 87 ? 6.265 -6.566 -2.919 1.00 92.31 87 ALA A C 1
ATOM 686 O O . ALA A 1 87 ? 6.450 -7.586 -2.257 1.00 92.31 87 ALA A O 1
ATOM 687 N N . ARG A 1 88 ? 7.010 -6.248 -3.976 1.00 92.56 88 ARG A N 1
ATOM 688 C CA . ARG A 1 88 ? 8.221 -6.962 -4.402 1.00 92.56 88 ARG A CA 1
ATOM 689 C C . ARG A 1 88 ? 9.412 -6.016 -4.369 1.00 92.56 88 ARG A C 1
ATOM 691 O O . ARG A 1 88 ? 9.222 -4.820 -4.541 1.00 92.56 88 ARG A O 1
ATOM 698 N N . GLY A 1 89 ? 10.616 -6.542 -4.211 1.00 93.69 89 GLY A N 1
ATOM 699 C CA . GLY A 1 89 ? 11.852 -5.763 -4.225 1.00 93.69 89 GLY A CA 1
ATOM 700 C C . GLY A 1 89 ? 13.038 -6.640 -3.847 1.00 93.69 89 GLY A C 1
ATOM 701 O O . GLY A 1 89 ? 12.855 -7.748 -3.341 1.00 93.69 89 GLY A O 1
ATOM 702 N N . THR A 1 90 ? 14.245 -6.165 -4.126 1.00 94.94 90 THR A N 1
ATOM 703 C CA . THR A 1 90 ? 15.501 -6.772 -3.675 1.00 94.94 90 THR A CA 1
ATOM 704 C C . THR A 1 90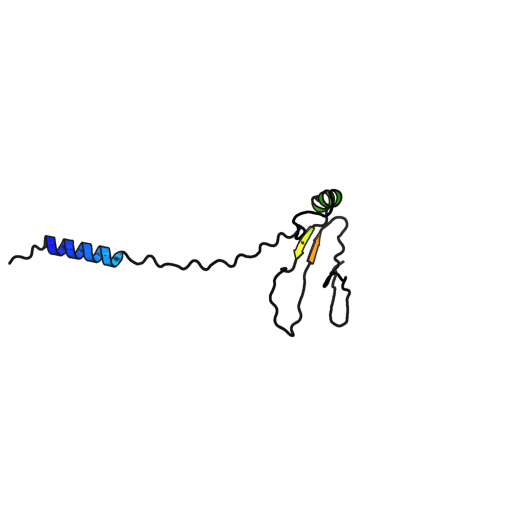 ? 16.353 -5.668 -3.040 1.00 94.94 90 THR A C 1
ATOM 706 O O . THR A 1 90 ? 16.880 -4.831 -3.775 1.00 94.94 90 THR A O 1
ATOM 709 N N . PRO A 1 91 ? 16.478 -5.624 -1.698 1.00 94.25 91 PRO A N 1
ATOM 710 C CA . PRO A 1 91 ? 16.001 -6.606 -0.713 1.00 94.25 91 PRO A CA 1
ATOM 711 C C . PRO A 1 91 ? 14.470 -6.640 -0.557 1.00 94.25 91 PRO A C 1
ATOM 713 O O . PRO A 1 91 ? 13.764 -5.736 -1.008 1.00 94.25 91 PRO A O 1
ATOM 716 N N . ARG A 1 92 ? 13.956 -7.704 0.078 1.00 92.25 92 ARG A N 1
ATOM 717 C CA . ARG A 1 92 ? 12.519 -7.869 0.334 1.00 92.25 92 ARG A CA 1
ATOM 718 C C . ARG A 1 92 ? 11.984 -6.666 1.132 1.00 92.25 92 ARG A C 1
ATOM 720 O O . ARG A 1 92 ? 12.536 -6.372 2.190 1.00 92.25 92 ARG A O 1
ATOM 727 N N . PRO A 1 93 ? 10.913 -5.997 0.671 1.00 93.44 93 PRO A N 1
ATOM 728 C CA . PRO A 1 93 ? 10.361 -4.846 1.372 1.00 93.44 93 PRO A CA 1
ATOM 729 C C . PRO A 1 93 ? 9.617 -5.259 2.648 1.00 93.44 93 PRO A C 1
ATOM 731 O O . PRO A 1 93 ? 8.888 -6.253 2.664 1.00 93.44 93 PRO A O 1
ATOM 734 N N . THR A 1 94 ? 9.752 -4.441 3.691 1.00 91.88 94 THR A N 1
ATOM 735 C CA . THR A 1 94 ? 8.948 -4.526 4.916 1.00 91.88 94 THR A CA 1
ATOM 736 C C . THR A 1 94 ? 7.721 -3.634 4.775 1.00 91.88 94 THR A C 1
ATOM 738 O O . THR A 1 94 ? 7.840 -2.472 4.394 1.00 91.88 94 THR A O 1
ATOM 741 N N . ILE A 1 95 ? 6.538 -4.171 5.074 1.00 91.38 95 ILE A N 1
ATOM 742 C CA . ILE A 1 95 ? 5.276 -3.426 5.008 1.00 91.38 95 ILE A CA 1
ATOM 743 C C . ILE A 1 95 ? 4.922 -2.932 6.410 1.00 91.38 95 ILE A C 1
ATOM 745 O O . ILE A 1 95 ? 4.773 -3.740 7.325 1.00 91.38 95 ILE A O 1
ATOM 749 N N . THR A 1 96 ? 4.738 -1.621 6.549 1.00 91.25 96 THR A N 1
ATOM 750 C CA . THR A 1 96 ? 4.238 -0.957 7.758 1.00 91.25 96 THR A CA 1
ATOM 751 C C . THR A 1 96 ? 2.912 -0.267 7.455 1.00 91.25 96 THR A C 1
ATOM 753 O O . THR A 1 96 ? 2.680 0.216 6.344 1.00 91.25 96 THR A O 1
ATOM 756 N N . TRP A 1 97 ? 2.007 -0.258 8.431 1.00 90.31 97 TRP A N 1
ATOM 757 C CA . TRP A 1 97 ? 0.668 0.303 8.278 1.00 90.31 97 TRP A CA 1
ATOM 758 C C . TRP A 1 97 ? 0.492 1.499 9.203 1.00 90.31 97 TRP A C 1
ATOM 760 O O . TRP A 1 97 ? 0.932 1.471 10.348 1.00 90.31 97 TRP A O 1
ATOM 770 N N . PHE A 1 98 ? -0.195 2.530 8.713 1.00 90.88 98 PHE A N 1
ATOM 771 C CA . PHE A 1 98 ? -0.461 3.754 9.460 1.00 90.88 98 PHE A CA 1
ATOM 772 C C . PHE A 1 98 ? -1.956 4.059 9.473 1.00 90.88 98 PHE A C 1
ATOM 774 O O . PHE A 1 98 ? -2.636 3.919 8.454 1.00 90.88 98 PHE A O 1
ATOM 781 N N . LYS A 1 99 ? -2.450 4.533 10.615 1.00 89.06 99 LYS A N 1
ATOM 782 C CA . LYS A 1 99 ? -3.776 5.129 10.773 1.00 89.06 99 LYS A CA 1
ATOM 783 C C . LYS A 1 99 ? -3.602 6.525 11.356 1.00 89.06 99 LYS A C 1
ATOM 785 O O . LYS A 1 99 ? -2.999 6.676 12.411 1.00 89.06 99 LYS A O 1
ATOM 790 N N . ASP A 1 100 ? -4.117 7.536 10.661 1.00 90.06 100 ASP A N 1
ATOM 791 C CA . ASP A 1 100 ? -4.061 8.943 11.090 1.00 90.06 100 ASP A CA 1
ATOM 792 C C . ASP A 1 100 ? -2.633 9.426 11.420 1.00 90.06 100 ASP A C 1
ATOM 794 O O . ASP A 1 100 ? -2.405 10.176 12.364 1.00 90.06 100 ASP A O 1
ATOM 798 N N . GLY A 1 101 ? -1.650 8.956 10.645 1.00 91.06 101 GLY A N 1
ATOM 799 C CA . GLY A 1 101 ? -0.231 9.275 10.838 1.00 91.06 101 GLY A CA 1
ATOM 800 C C . GLY A 1 101 ? 0.474 8.471 11.936 1.00 91.06 101 GLY A C 1
ATOM 801 O O . GLY A 1 101 ? 1.681 8.623 12.102 1.00 91.06 101 GLY A O 1
ATOM 802 N N . VAL A 1 102 ? -0.234 7.590 12.644 1.00 92.44 102 VAL A N 1
ATOM 803 C CA . VAL A 1 102 ? 0.325 6.730 13.695 1.00 92.44 102 VAL A CA 1
ATOM 804 C C . VAL A 1 102 ? 0.517 5.315 13.160 1.00 92.44 102 VAL A C 1
ATOM 806 O O . VAL A 1 102 ? -0.401 4.743 12.570 1.00 92.44 102 VAL A O 1
ATOM 809 N N . GLU A 1 103 ? 1.705 4.746 13.356 1.00 92.12 103 GLU A N 1
ATOM 810 C CA . GLU A 1 103 ? 1.982 3.352 12.998 1.00 92.12 103 GLU A CA 1
ATOM 811 C C . GLU A 1 103 ? 1.126 2.404 13.848 1.00 92.12 103 GLU A C 1
ATOM 813 O O . GLU A 1 103 ? 0.995 2.580 15.062 1.00 92.12 103 GLU A O 1
ATOM 818 N N . ILE A 1 104 ? 0.518 1.408 13.206 1.00 91.50 104 ILE A N 1
ATOM 819 C CA . ILE A 1 104 ? -0.350 0.435 13.868 1.00 91.50 104 ILE A CA 1
ATOM 820 C C . ILE A 1 104 ? 0.319 -0.935 13.950 1.00 91.50 104 ILE A C 1
ATOM 822 O O . ILE A 1 104 ? 0.892 -1.442 12.987 1.00 91.50 104 ILE A O 1
ATOM 826 N N . PHE A 1 105 ? 0.165 -1.563 15.111 1.00 89.81 105 PHE A N 1
ATOM 827 C CA . PHE A 1 105 ? 0.651 -2.907 15.401 1.00 89.81 105 PHE A CA 1
ATOM 828 C C . PHE A 1 105 ? -0.525 -3.830 15.714 1.00 89.81 105 PHE A C 1
ATOM 830 O O . PHE A 1 105 ? -1.642 -3.376 15.975 1.00 89.81 105 PHE A O 1
ATOM 837 N N . SER A 1 106 ? -0.271 -5.137 15.706 1.00 88.88 106 SER A N 1
ATOM 838 C CA . SER A 1 106 ? -1.276 -6.124 16.094 1.00 88.88 106 SER A CA 1
ATOM 839 C C . SER A 1 106 ? -1.814 -5.846 17.507 1.00 88.88 106 SER A C 1
ATOM 841 O O . SER A 1 106 ? -1.050 -5.664 18.452 1.00 88.88 106 SER A O 1
ATOM 843 N N . HIS A 1 107 ? -3.139 -5.830 17.644 1.00 88.06 107 HIS A N 1
ATOM 844 C CA . HIS A 1 107 ? -3.885 -5.592 18.880 1.00 88.06 107 HIS A CA 1
ATOM 845 C C . HIS A 1 107 ? -5.136 -6.492 18.914 1.00 88.06 107 HIS A C 1
ATOM 847 O O . HIS A 1 107 ? -5.485 -7.127 17.923 1.00 88.06 107 HIS A O 1
ATOM 853 N N . LEU A 1 108 ? -5.870 -6.514 20.030 1.00 85.75 108 LEU A N 1
ATOM 854 C CA . LEU A 1 108 ? -7.081 -7.329 20.225 1.00 85.75 108 LEU A CA 1
ATOM 855 C C . LEU A 1 108 ? -8.127 -7.217 19.095 1.00 85.75 108 LEU A C 1
ATOM 857 O O . LEU A 1 108 ? -8.840 -8.176 18.819 1.00 85.75 108 LEU A O 1
ATOM 861 N N . TYR A 1 109 ? -8.210 -6.061 18.434 1.00 84.38 109 TYR A N 1
ATOM 862 C CA . TYR A 1 109 ? -9.182 -5.786 17.368 1.00 84.38 109 TYR A CA 1
ATOM 863 C C . TYR A 1 109 ? -8.531 -5.557 15.998 1.00 84.38 109 TYR A C 1
ATOM 865 O O . TYR A 1 109 ? -9.220 -5.188 15.048 1.00 84.38 109 TYR A O 1
ATOM 873 N N . LEU A 1 110 ? -7.213 -5.749 15.887 1.00 87.06 110 LEU A N 1
ATOM 874 C CA . LEU A 1 110 ? -6.447 -5.456 14.682 1.00 87.06 110 LEU A CA 1
ATOM 875 C C . LEU A 1 110 ? -5.367 -6.517 14.484 1.00 87.06 110 LEU A C 1
ATOM 877 O O . LEU A 1 110 ? -4.465 -6.653 15.302 1.00 87.06 110 LEU A O 1
ATOM 881 N N . HIS A 1 111 ? -5.428 -7.240 13.372 1.00 87.81 111 HIS A N 1
ATOM 882 C CA . HIS A 1 111 ? -4.431 -8.252 13.034 1.00 87.81 111 HIS A CA 1
ATOM 883 C C . HIS A 1 111 ? -3.578 -7.763 11.865 1.00 87.81 111 HIS A C 1
ATOM 885 O O . HIS A 1 111 ? -4.103 -7.543 10.774 1.00 87.81 111 HIS A O 1
ATOM 891 N N . VAL A 1 112 ? -2.271 -7.607 12.089 1.00 88.69 112 VAL A N 1
ATOM 892 C CA . VAL A 1 112 ? -1.303 -7.332 11.022 1.00 88.69 112 VAL A CA 1
ATOM 893 C C . VAL A 1 112 ? -0.621 -8.643 10.647 1.00 88.69 112 VAL A C 1
ATOM 895 O O . VAL A 1 112 ? 0.137 -9.202 11.437 1.00 88.69 112 VAL A O 1
ATOM 898 N N . CYS A 1 113 ? -0.896 -9.134 9.439 1.00 82.31 113 CYS A N 1
ATOM 899 C CA . CYS A 1 113 ? -0.269 -10.336 8.896 1.00 82.31 113 CYS A CA 1
ATOM 900 C C . CYS A 1 113 ? 0.744 -9.937 7.819 1.00 82.31 113 CYS A C 1
ATOM 902 O O . CYS A 1 113 ? 0.359 -9.536 6.720 1.00 82.31 113 CYS A O 1
ATOM 904 N N . THR A 1 114 ? 2.036 -10.060 8.114 1.00 79.94 114 THR A N 1
ATOM 905 C CA . THR A 1 114 ? 3.107 -9.967 7.119 1.00 79.94 114 THR A CA 1
ATOM 906 C C . THR A 1 114 ? 3.554 -11.384 6.775 1.00 79.94 114 THR A C 1
ATOM 908 O O . THR A 1 114 ? 4.063 -12.108 7.625 1.00 79.94 114 THR A O 1
ATOM 911 N N . ASN A 1 115 ? 3.325 -11.826 5.536 1.00 68.44 115 ASN A N 1
ATOM 912 C CA . ASN A 1 115 ? 3.922 -13.088 5.100 1.00 68.44 115 ASN A CA 1
ATOM 913 C C . ASN A 1 115 ? 5.444 -12.884 4.993 1.00 68.44 115 ASN A C 1
ATOM 915 O O . ASN A 1 115 ? 5.846 -11.863 4.419 1.00 68.44 115 ASN A O 1
ATOM 919 N N . PRO A 1 116 ? 6.269 -13.790 5.548 1.00 57.59 116 PRO A N 1
ATOM 920 C CA . PRO A 1 116 ? 7.727 -13.725 5.500 1.00 57.59 116 PRO A CA 1
ATOM 921 C C . PRO A 1 116 ? 8.311 -14.233 4.188 1.00 57.59 116 PRO A C 1
ATOM 923 O O . PRO A 1 116 ? 7.559 -14.676 3.280 1.00 57.59 116 PRO A O 1
#

Organism: Culex pipiens (NCBI:txid7175)

InterPro domains:
  IPR007110 Immunoglobulin-like domain [PS50835] (51-116)
  IPR013098 Immunoglobulin I-set [PF07679] (74-105)
  IPR013783 Immunoglobulin-like fold [G3DSA:2.60.40.10] (54-114)
  IPR036179 Immunoglobulin-like domain superfamily [SSF48726] (71-111)

Secondary structure (DSSP, 8-state):
----HHHHHHHHHHHHHHHTS------------------TTS-TTSS-SSHHHHHHHHSSSS-EEEEE--SS----TTS-----EEEE-SSPPPP--EETTEE---BTTB------

pLDDT: mean 79.88, std 13.23, range [50.34, 94.94]

Radius of gyration: 31.38 Å; chains: 1; bounding box: 81×27×81 Å

Foldseek 3Di:
DDDDPVVVVVVVVVVVCVVVPPPPPPPPPPPPPPPPPPPFQADPVNDDPDVVLVVQSPDPQHKGWPDWDDPDDDDDPPDDDDTDTDIGHVVRDDDWDDDPNHTDDDDPRDDDDDDD

Sequence (116 aa):
MKLNLRSTTTVCLLILLVLVGDSMARRGRARGRTKSRMQIGLPITGKYRDPESDQYYNNNNGAKITLASHFDYEYVLGHKIAFLCVARGTPRPTITWFKDGVEIFSHLYLHVCTNP